Protein AF-A0A7J5D3U4-F1 (afdb_monomer_lite)

pLDDT: mean 74.37, std 19.99, range [34.78, 97.19]

Foldseek 3Di:
DDPPDPPPPCDDDDPPCVVPDDDDDDDDDDDDDDPVRLVVCLVPDDPLVNQLSCCCVVVVDDSVCSVVDDPVPVVVPDPPPDDPPVDPPPDDPPDPDDDDDDD

Organism: NCBI:txid2651189

Sequence (103 aa):
MWQEVPPLLFGDADDSFQGVIPPEYIPNRIVIPTLEEIRALKEVGSKALVVIIDLMSGCGHRNGEAFAANLEGMDGRGRRVPHHRADRAEDPPAFPAQAPQGR

Secondary structure (DSSP, 8-state):
------S----S---TTTTPPPPP---PPPPPPPHHHHHHHHHHS-HHHHHHHHHHHHH---HHHHHH--GGGTTS-------------PPPPPPPPPPP---

Structure (mmCIF, N/CA/C/O backbone):
data_AF-A0A7J5D3U4-F1
#
_entry.id   AF-A0A7J5D3U4-F1
#
loop_
_atom_site.group_PDB
_atom_site.id
_atom_site.type_symbol
_atom_site.label_atom_id
_atom_site.label_alt_id
_atom_site.label_comp_id
_atom_site.label_asym_id
_atom_site.label_entity_id
_atom_site.label_seq_id
_atom_site.pdbx_PDB_ins_code
_atom_site.Cartn_x
_atom_site.Cartn_y
_atom_site.Cartn_z
_atom_site.occupancy
_atom_site.B_iso_or_equiv
_atom_site.auth_seq_id
_atom_site.auth_comp_id
_atom_site.auth_asym_id
_atom_site.auth_atom_id
_atom_site.pdbx_PDB_model_num
ATOM 1 N N . MET A 1 1 ? 55.201 -13.294 -37.112 1.00 37.88 1 MET A N 1
ATOM 2 C CA . MET A 1 1 ? 54.006 -13.330 -37.975 1.00 37.88 1 MET A CA 1
ATOM 3 C C . MET A 1 1 ? 52.854 -13.749 -37.086 1.00 37.88 1 MET A C 1
ATOM 5 O O . MET A 1 1 ? 52.707 -14.930 -36.809 1.00 37.88 1 MET A O 1
ATOM 9 N N . TRP A 1 2 ? 52.163 -12.773 -36.501 1.00 34.78 2 TRP A N 1
ATOM 10 C CA . TRP A 1 2 ? 50.990 -13.033 -35.672 1.00 34.78 2 TRP A CA 1
ATOM 11 C C . TRP A 1 2 ? 49.825 -13.296 -36.621 1.00 34.78 2 TRP A C 1
ATOM 13 O O . TRP A 1 2 ? 49.574 -12.481 -37.505 1.00 34.78 2 TRP A O 1
ATOM 23 N N . GLN A 1 3 ? 49.195 -14.464 -36.510 1.00 46.19 3 GLN A N 1
ATOM 24 C CA . GLN A 1 3 ? 47.954 -14.734 -37.226 1.00 46.19 3 GLN A CA 1
ATOM 25 C C . GLN A 1 3 ? 46.875 -13.831 -36.633 1.00 46.19 3 GLN A C 1
ATOM 27 O O . GLN A 1 3 ? 46.645 -13.859 -35.424 1.00 46.19 3 GLN A O 1
ATOM 32 N N . GLU A 1 4 ? 46.253 -13.015 -37.481 1.00 49.75 4 GLU A N 1
ATOM 33 C CA . GLU A 1 4 ? 45.027 -12.310 -37.135 1.00 49.75 4 GLU A CA 1
ATOM 34 C C . GLU A 1 4 ? 43.980 -13.355 -36.757 1.00 49.75 4 GLU A C 1
ATOM 36 O O . GLU A 1 4 ? 43.546 -14.168 -37.575 1.00 49.75 4 GLU A O 1
ATOM 41 N N . VAL A 1 5 ? 43.631 -13.376 -35.476 1.00 56.84 5 VAL A N 1
ATOM 42 C CA . VAL A 1 5 ? 42.492 -14.137 -34.979 1.00 56.84 5 VAL A CA 1
ATOM 43 C C . VAL A 1 5 ? 41.246 -13.488 -35.594 1.00 56.84 5 VAL A C 1
ATOM 45 O O . VAL A 1 5 ? 41.082 -12.274 -35.438 1.00 56.84 5 VAL A O 1
ATOM 48 N N . PRO A 1 6 ? 40.378 -14.235 -36.302 1.00 53.88 6 PRO A N 1
ATOM 49 C CA . PRO A 1 6 ? 39.098 -13.710 -36.765 1.00 53.88 6 PRO A CA 1
ATOM 50 C C . PRO A 1 6 ? 38.343 -13.108 -35.576 1.00 53.88 6 PRO A C 1
ATOM 52 O O . PRO A 1 6 ? 38.488 -13.634 -34.467 1.00 53.88 6 PRO A O 1
ATOM 55 N N . PRO A 1 7 ? 37.520 -12.062 -35.761 1.00 51.94 7 PRO A N 1
ATOM 56 C CA . PRO A 1 7 ? 36.709 -11.523 -34.683 1.00 51.94 7 PRO A CA 1
ATOM 57 C C . PRO A 1 7 ? 35.582 -12.515 -34.364 1.00 51.94 7 PRO A C 1
ATOM 59 O O . PRO A 1 7 ? 34.431 -12.320 -34.721 1.00 51.94 7 PRO A O 1
ATOM 62 N N . LEU A 1 8 ? 35.924 -13.605 -33.685 1.00 57.03 8 LEU A N 1
ATOM 63 C CA . LEU A 1 8 ? 35.047 -14.296 -32.752 1.00 57.03 8 LEU A CA 1
ATOM 64 C C . LEU A 1 8 ? 35.496 -13.874 -31.353 1.00 57.03 8 LEU A C 1
ATOM 66 O O . LEU A 1 8 ? 35.852 -14.687 -30.502 1.00 57.03 8 LEU A O 1
ATOM 70 N N . LEU A 1 9 ? 35.575 -12.557 -31.162 1.00 47.94 9 LEU A N 1
ATOM 71 C CA . LEU A 1 9 ? 35.738 -11.972 -29.850 1.00 47.94 9 LEU A CA 1
ATOM 72 C C . LEU A 1 9 ? 34.339 -11.963 -29.257 1.00 47.94 9 LEU A C 1
ATOM 74 O O . LEU A 1 9 ? 33.477 -11.213 -29.704 1.00 47.94 9 LEU A O 1
ATOM 78 N N . PHE A 1 10 ? 34.126 -12.862 -28.304 1.00 53.34 10 PHE A N 1
ATOM 79 C CA . PHE A 1 10 ? 33.097 -12.759 -27.285 1.00 53.34 10 PHE A CA 1
ATOM 80 C C . PHE A 1 10 ? 33.158 -11.340 -26.698 1.00 53.34 10 PHE A C 1
ATOM 82 O O . PHE A 1 10 ? 33.935 -11.067 -25.788 1.00 53.34 10 PHE A O 1
ATOM 89 N N . GLY A 1 11 ? 32.433 -10.415 -27.320 1.00 46.81 11 GLY A N 1
ATOM 90 C CA . GLY A 1 11 ? 32.112 -9.108 -26.78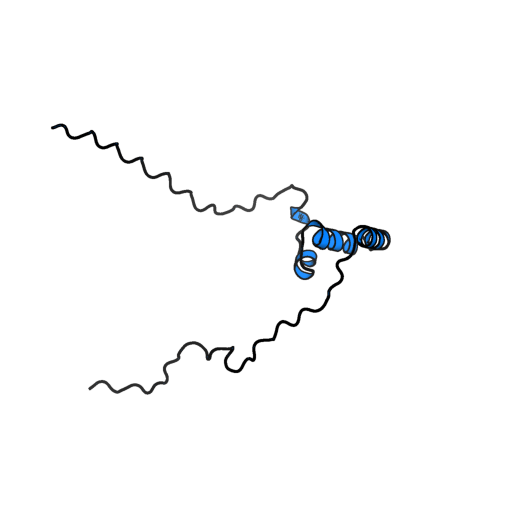5 1.00 46.81 11 GLY A CA 1
ATOM 91 C C . GLY A 1 11 ? 30.829 -9.292 -26.006 1.00 46.81 11 GLY A C 1
ATOM 92 O O . GLY A 1 11 ? 29.849 -9.791 -26.552 1.00 46.81 11 GLY A O 1
ATOM 93 N N . ASP A 1 12 ? 30.898 -8.997 -24.719 1.00 58.12 12 ASP A N 1
ATOM 94 C CA . ASP A 1 12 ? 29.818 -9.120 -23.755 1.00 58.12 12 ASP A CA 1
ATOM 95 C C . ASP A 1 12 ? 28.468 -8.699 -24.342 1.00 58.12 12 ASP A C 1
ATOM 97 O O . ASP A 1 12 ? 28.333 -7.561 -24.777 1.00 58.12 12 ASP A O 1
ATOM 101 N N . ALA A 1 13 ? 27.536 -9.661 -24.352 1.00 60.69 13 ALA A N 1
ATOM 102 C CA . ALA A 1 13 ? 26.102 -9.567 -24.619 1.00 60.69 13 ALA A CA 1
ATOM 103 C C . ALA A 1 13 ? 25.676 -8.469 -25.608 1.00 60.69 13 ALA A C 1
ATOM 105 O O . ALA A 1 13 ? 25.706 -7.286 -25.274 1.00 60.69 13 ALA A O 1
ATOM 106 N N . ASP A 1 14 ? 25.152 -8.882 -26.769 1.00 69.25 14 ASP A N 1
ATOM 107 C CA . ASP A 1 14 ? 24.265 -8.037 -27.575 1.00 69.25 14 ASP A CA 1
ATOM 108 C C . ASP A 1 14 ? 23.409 -7.168 -26.642 1.00 69.25 14 ASP A C 1
ATOM 110 O O . ASP A 1 14 ? 22.812 -7.690 -25.689 1.00 69.25 14 ASP A O 1
ATOM 114 N N . ASP A 1 15 ? 23.415 -5.847 -26.860 1.00 72.88 15 ASP A N 1
ATOM 115 C CA . ASP A 1 15 ? 22.604 -4.928 -26.066 1.00 72.88 15 ASP A CA 1
ATOM 116 C C . ASP A 1 15 ? 21.181 -5.494 -26.024 1.00 72.88 15 ASP A C 1
ATOM 118 O O . ASP A 1 15 ? 20.504 -5.592 -27.046 1.00 72.88 15 ASP A O 1
ATOM 122 N N . SER A 1 16 ? 20.731 -5.922 -24.841 1.00 79.06 16 SER A N 1
ATOM 123 C CA . SER A 1 16 ? 19.423 -6.568 -24.692 1.00 79.06 16 SER A CA 1
ATOM 124 C C . SER A 1 16 ? 18.275 -5.613 -25.026 1.00 79.06 16 SER A C 1
ATOM 126 O O . SER A 1 16 ? 17.131 -6.042 -25.170 1.00 79.06 16 SER A O 1
ATOM 128 N N . PHE A 1 17 ? 18.576 -4.318 -25.152 1.00 80.75 17 PHE A N 1
ATOM 129 C CA . PHE A 1 17 ? 17.661 -3.277 -25.583 1.00 80.75 17 PHE A CA 1
ATOM 130 C C . PHE A 1 17 ? 17.778 -2.947 -27.078 1.00 80.75 17 PHE A C 1
ATOM 132 O O . PHE A 1 17 ? 17.055 -2.076 -27.566 1.00 80.75 17 PHE A O 1
ATOM 139 N N . GLN A 1 18 ? 18.626 -3.643 -27.842 1.00 85.94 18 GLN A N 1
ATOM 140 C CA . GLN A 1 18 ? 18.751 -3.432 -29.280 1.00 85.94 18 GLN A CA 1
ATOM 141 C C . GLN A 1 18 ? 17.418 -3.762 -29.974 1.00 85.94 18 GLN A C 1
ATOM 143 O O . GLN A 1 18 ? 16.912 -4.880 -29.917 1.00 85.94 18 GLN A O 1
ATOM 148 N N . GLY A 1 19 ? 16.812 -2.756 -30.611 1.00 81.88 19 GLY A N 1
ATOM 149 C CA . GLY A 1 19 ? 15.488 -2.872 -31.237 1.00 81.88 19 GLY A CA 1
ATOM 150 C C . GLY A 1 19 ? 14.300 -2.708 -30.280 1.00 81.88 19 GLY A C 1
ATOM 151 O O . GLY A 1 19 ? 13.153 -2.765 -30.727 1.00 81.88 19 GLY A O 1
ATOM 152 N N . VAL A 1 20 ? 14.537 -2.457 -28.988 1.00 87.81 20 VAL A N 1
ATOM 153 C CA . VAL A 1 20 ? 13.472 -2.118 -28.040 1.00 87.81 20 VAL A CA 1
ATOM 154 C C . VAL A 1 20 ? 13.035 -0.677 -28.276 1.00 87.81 20 VAL A C 1
ATOM 156 O O . VAL A 1 20 ? 13.811 0.268 -28.150 1.00 87.81 20 VAL A O 1
ATOM 159 N N . ILE A 1 21 ? 11.757 -0.503 -28.604 1.00 86.38 21 ILE A N 1
ATOM 160 C CA . ILE A 1 21 ? 11.128 0.814 -28.672 1.00 86.38 21 ILE A CA 1
ATOM 161 C C . ILE A 1 21 ? 10.857 1.262 -27.230 1.00 86.38 21 ILE A C 1
ATOM 163 O O . ILE A 1 21 ? 10.142 0.554 -26.512 1.00 86.38 21 ILE A O 1
ATOM 167 N N . PRO A 1 22 ? 11.404 2.404 -26.776 1.00 84.56 22 PRO A N 1
ATOM 168 C CA . PRO A 1 22 ? 11.128 2.888 -25.435 1.00 84.56 22 PRO A CA 1
ATOM 169 C C . PRO A 1 22 ? 9.637 3.230 -25.317 1.00 84.56 22 PRO A C 1
ATOM 171 O O . PRO A 1 22 ? 9.082 3.861 -26.222 1.00 84.56 22 PRO A O 1
ATOM 174 N N . PRO A 1 23 ? 8.964 2.829 -24.226 1.00 87.50 23 PRO A N 1
ATOM 175 C CA . PRO A 1 23 ? 7.572 3.192 -24.029 1.00 87.50 23 PRO A CA 1
ATOM 176 C C . PRO A 1 23 ? 7.455 4.711 -23.884 1.00 87.50 23 PRO A C 1
ATOM 178 O O . PRO A 1 23 ? 8.195 5.337 -23.123 1.00 87.50 23 PRO A O 1
ATOM 181 N N . GLU A 1 24 ? 6.495 5.303 -24.588 1.00 90.19 24 GLU A N 1
ATOM 182 C CA . GLU A 1 24 ? 6.117 6.689 -24.349 1.00 90.19 24 GLU A CA 1
ATOM 183 C C . GLU A 1 24 ? 5.339 6.768 -23.032 1.00 90.19 24 GLU A C 1
ATOM 185 O O . GLU A 1 24 ? 4.359 6.046 -22.819 1.00 90.19 24 GLU A O 1
ATOM 190 N N . TYR A 1 25 ? 5.779 7.638 -22.122 1.00 85.12 25 TYR A N 1
ATOM 191 C CA . TYR A 1 25 ? 5.039 7.877 -20.891 1.00 85.12 25 TYR A CA 1
ATOM 192 C C . TYR A 1 25 ? 3.800 8.719 -21.193 1.00 85.12 25 TYR A C 1
ATOM 194 O O . TYR A 1 25 ? 3.877 9.937 -21.338 1.00 85.12 25 TYR A O 1
ATOM 202 N N . ILE A 1 26 ? 2.650 8.052 -21.251 1.00 86.44 26 ILE A N 1
ATOM 203 C CA . ILE A 1 26 ? 1.346 8.695 -21.385 1.00 86.44 26 ILE A CA 1
ATOM 204 C C . ILE A 1 26 ? 0.715 8.760 -19.985 1.00 86.44 26 ILE A C 1
ATOM 206 O O . ILE A 1 26 ? 0.254 7.733 -19.474 1.00 86.44 26 ILE A O 1
ATOM 210 N N . PRO A 1 27 ? 0.717 9.930 -19.315 1.00 84.94 27 PRO A N 1
ATOM 211 C CA . PRO A 1 27 ? 0.169 10.053 -17.973 1.00 84.94 27 PRO A CA 1
ATOM 212 C C . PRO A 1 27 ? -1.347 9.852 -17.997 1.00 84.94 27 PRO A C 1
ATOM 214 O O . PRO A 1 27 ? -2.101 10.687 -18.495 1.00 84.94 27 PRO A O 1
ATOM 217 N N . ASN A 1 28 ? -1.801 8.758 -17.394 1.00 87.12 28 ASN A N 1
ATOM 218 C CA . ASN A 1 28 ? -3.214 8.562 -17.106 1.00 87.12 28 ASN A CA 1
ATOM 219 C C . ASN A 1 28 ? -3.584 9.265 -15.802 1.00 87.12 28 ASN A C 1
ATOM 221 O O . ASN A 1 28 ? -2.843 9.225 -14.816 1.00 87.12 28 ASN A O 1
ATOM 225 N N . ARG A 1 29 ? -4.764 9.888 -15.780 1.00 88.38 29 ARG A N 1
ATOM 226 C CA . ARG A 1 29 ? -5.301 10.486 -14.559 1.00 88.38 29 ARG A CA 1
ATOM 227 C C . ARG A 1 29 ? -5.604 9.372 -13.560 1.00 88.38 29 ARG A C 1
ATOM 229 O O . ARG A 1 29 ? -6.479 8.545 -13.801 1.00 88.38 29 ARG A O 1
ATOM 236 N N . ILE A 1 30 ? -4.901 9.378 -12.436 1.00 86.81 30 ILE A N 1
ATOM 237 C CA . ILE A 1 30 ? -5.158 8.477 -11.313 1.00 86.81 30 ILE A CA 1
ATOM 238 C C . ILE A 1 30 ? -5.946 9.208 -10.228 1.00 86.81 30 ILE A C 1
ATOM 240 O O . ILE A 1 30 ? -5.743 10.400 -9.990 1.00 86.81 30 ILE A O 1
ATOM 244 N N . VAL A 1 31 ? -6.865 8.491 -9.586 1.00 89.81 31 VAL A N 1
ATOM 245 C CA . VAL A 1 31 ? -7.596 8.984 -8.415 1.00 89.81 31 VAL A CA 1
ATOM 246 C C . VAL A 1 31 ? -6.853 8.506 -7.176 1.00 89.81 31 VAL A C 1
ATOM 248 O O . VAL A 1 31 ? -6.657 7.306 -6.997 1.00 89.81 31 VAL A O 1
ATOM 251 N N . ILE A 1 32 ? -6.421 9.451 -6.344 1.00 90.00 32 ILE A N 1
ATOM 252 C CA . ILE A 1 32 ? -5.873 9.154 -5.021 1.00 90.00 32 ILE A CA 1
ATOM 253 C C . ILE A 1 32 ? -7.059 9.090 -4.048 1.00 90.00 32 ILE A C 1
ATOM 255 O O . ILE A 1 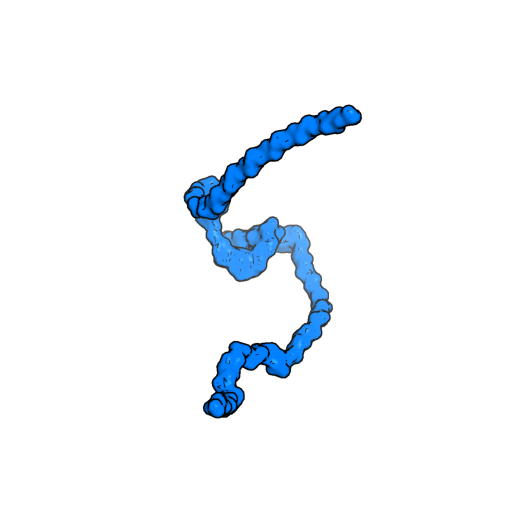32 ? -7.805 10.070 -3.984 1.00 90.00 32 ILE A O 1
ATOM 259 N N . PRO A 1 33 ? -7.248 7.983 -3.310 1.00 91.75 33 PRO A N 1
ATOM 260 C CA . PRO A 1 33 ? -8.300 7.889 -2.306 1.00 91.75 33 PRO A CA 1
ATOM 261 C C . PRO A 1 33 ? -8.153 8.969 -1.231 1.00 91.75 33 PRO A C 1
ATOM 263 O O . PRO A 1 33 ? -7.048 9.272 -0.776 1.00 91.75 33 PRO A O 1
ATOM 266 N N . THR A 1 34 ? -9.278 9.524 -0.805 1.00 94.94 34 THR A N 1
ATOM 267 C CA . THR A 1 34 ? -9.370 10.434 0.340 1.00 94.94 34 THR A CA 1
ATOM 268 C C . THR A 1 34 ? -9.200 9.683 1.661 1.00 94.94 34 THR A C 1
ATOM 270 O O . THR A 1 34 ? -9.301 8.455 1.734 1.00 94.94 34 THR A O 1
ATOM 273 N N . LEU A 1 35 ? -8.957 10.423 2.746 1.00 94.00 35 LEU A N 1
ATOM 274 C CA . LEU A 1 35 ? -8.818 9.827 4.074 1.00 94.00 35 LEU A CA 1
ATOM 275 C C . LEU A 1 35 ? -10.126 9.170 4.541 1.00 94.00 35 LEU A C 1
ATOM 277 O O . LEU A 1 35 ? -10.092 8.120 5.182 1.00 94.00 35 LEU A O 1
ATOM 281 N N . GLU A 1 36 ? -11.269 9.771 4.220 1.00 96.75 36 GLU A N 1
ATOM 282 C CA . GLU A 1 36 ? -12.597 9.233 4.509 1.00 96.75 36 GLU A CA 1
ATOM 283 C C . GLU A 1 36 ? -12.835 7.906 3.780 1.00 96.75 36 GLU A C 1
ATOM 285 O O . GLU A 1 36 ? -13.281 6.942 4.399 1.00 96.75 36 GLU A O 1
ATOM 290 N N . GLU A 1 37 ? -12.473 7.819 2.498 1.00 95.81 37 GLU A N 1
ATOM 291 C CA . GLU A 1 37 ? -12.581 6.578 1.721 1.00 95.81 37 GLU A CA 1
ATOM 292 C C . GLU A 1 37 ? -11.671 5.480 2.281 1.00 95.81 37 GLU A C 1
ATOM 294 O O . GLU A 1 37 ? -12.099 4.335 2.424 1.00 95.81 37 GLU A O 1
ATOM 299 N N . ILE A 1 38 ? -10.441 5.823 2.677 1.00 96.06 38 ILE A N 1
ATOM 300 C CA . ILE A 1 38 ? -9.527 4.876 3.330 1.00 96.06 38 ILE A CA 1
ATOM 301 C C . ILE A 1 38 ? -10.130 4.365 4.646 1.00 96.06 38 ILE A C 1
ATOM 303 O O . ILE A 1 38 ? -10.079 3.167 4.920 1.00 96.06 38 ILE A O 1
ATOM 307 N N . ARG A 1 39 ? -10.735 5.240 5.459 1.00 96.25 39 ARG A N 1
ATOM 308 C CA . ARG A 1 39 ? -11.404 4.836 6.709 1.00 96.25 39 ARG A CA 1
ATOM 309 C C . ARG A 1 39 ? -12.573 3.892 6.446 1.00 96.25 39 ARG A C 1
ATOM 311 O O . ARG A 1 39 ? -12.627 2.837 7.070 1.00 96.25 39 ARG A O 1
ATOM 318 N N . ALA A 1 40 ? -13.431 4.218 5.482 1.00 96.69 40 ALA A N 1
ATOM 319 C CA . ALA A 1 40 ? -14.553 3.366 5.100 1.00 96.69 40 ALA A CA 1
ATOM 320 C C . ALA A 1 40 ? -14.083 1.974 4.635 1.00 96.69 40 ALA A C 1
ATOM 322 O O . ALA A 1 40 ? -14.652 0.957 5.031 1.00 96.69 40 ALA A O 1
ATOM 323 N N . LEU A 1 41 ? -12.993 1.903 3.861 1.00 94.44 41 LEU A N 1
ATOM 324 C CA . LEU A 1 41 ? -12.385 0.633 3.448 1.00 94.44 41 LEU A CA 1
ATOM 325 C C . LEU A 1 41 ? -11.854 -0.176 4.639 1.00 94.44 41 LEU A C 1
ATOM 327 O O . LEU A 1 41 ? -11.981 -1.401 4.658 1.00 94.44 41 LEU A O 1
ATOM 331 N N . LYS A 1 42 ? -11.281 0.491 5.647 1.00 95.62 42 LYS A N 1
ATOM 332 C CA . LYS A 1 42 ? -10.779 -0.169 6.861 1.00 95.62 42 LYS A CA 1
ATOM 333 C C . LYS A 1 42 ? -11.897 -0.710 7.755 1.00 95.62 42 LYS A C 1
ATOM 335 O O . LYS A 1 42 ? -11.676 -1.708 8.431 1.00 95.62 42 LYS A O 1
ATOM 340 N N . GLU A 1 43 ? -13.074 -0.087 7.758 1.00 97.19 43 GLU A N 1
ATOM 341 C CA . GLU A 1 43 ? -14.224 -0.528 8.563 1.00 97.19 43 GLU A CA 1
ATOM 342 C C . GLU A 1 43 ? -14.818 -1.854 8.072 1.00 97.19 43 GLU A C 1
ATOM 344 O O . GLU A 1 43 ? -15.218 -2.690 8.881 1.00 97.19 43 GLU A O 1
ATOM 349 N N . VAL A 1 44 ? -14.846 -2.068 6.754 1.00 97.00 44 VAL A N 1
ATOM 350 C CA . VAL A 1 44 ? -15.384 -3.296 6.137 1.00 97.00 44 VAL A CA 1
ATOM 351 C C . VAL A 1 44 ? -14.307 -4.343 5.827 1.00 97.00 44 VAL A C 1
ATOM 353 O O . VAL A 1 44 ? -14.620 -5.496 5.527 1.00 97.00 44 VAL A O 1
ATOM 356 N N . GLY A 1 45 ? -13.033 -3.948 5.865 1.00 93.31 45 GLY A N 1
ATOM 357 C CA . GLY A 1 45 ? -11.893 -4.779 5.498 1.00 93.31 45 GLY A CA 1
ATOM 358 C C . GLY A 1 45 ? -11.565 -5.878 6.511 1.00 93.31 45 GLY A C 1
ATOM 359 O O . GLY A 1 45 ? -11.758 -5.744 7.719 1.00 93.31 45 GLY A O 1
ATOM 360 N N . SER A 1 46 ? -10.988 -6.983 6.028 1.00 96.44 46 SER A N 1
ATOM 361 C CA . SER A 1 46 ? -10.394 -7.984 6.921 1.00 96.44 46 SER A CA 1
ATOM 362 C C . SER A 1 46 ? -9.187 -7.403 7.664 1.00 96.44 46 SER A C 1
ATOM 364 O O . SER A 1 46 ? -8.506 -6.509 7.164 1.00 96.44 46 SER A O 1
ATOM 366 N N . LYS A 1 47 ? -8.848 -7.961 8.833 1.00 93.94 47 LYS A N 1
ATOM 367 C CA . LYS A 1 47 ? -7.675 -7.519 9.614 1.00 93.94 47 LYS A CA 1
ATOM 368 C C . LYS A 1 47 ? -6.378 -7.514 8.794 1.00 93.94 47 LYS A C 1
ATOM 370 O O . LYS A 1 47 ? -5.585 -6.592 8.926 1.00 93.94 47 LYS A O 1
ATOM 375 N N . ALA A 1 48 ? -6.182 -8.515 7.933 1.00 92.44 48 ALA A N 1
ATOM 376 C CA . ALA A 1 48 ? -5.022 -8.578 7.047 1.00 92.44 48 ALA A CA 1
ATOM 377 C C . ALA A 1 48 ? -5.023 -7.430 6.025 1.00 92.44 48 ALA A C 1
ATOM 379 O O . ALA A 1 48 ? -4.007 -6.766 5.849 1.00 92.44 48 ALA A O 1
ATOM 380 N N . LEU A 1 49 ? -6.171 -7.151 5.398 1.00 93.94 49 LEU A N 1
ATOM 381 C CA . LEU A 1 49 ? -6.300 -6.056 4.436 1.00 93.94 49 LEU A CA 1
ATOM 382 C C . LEU A 1 49 ? -6.067 -4.690 5.094 1.00 93.94 49 LEU A C 1
ATOM 384 O O . LEU A 1 49 ? -5.398 -3.844 4.515 1.00 93.94 49 LEU A O 1
ATOM 388 N N . VAL A 1 50 ? -6.568 -4.493 6.314 1.00 95.56 50 VAL A N 1
ATOM 389 C CA . VAL A 1 50 ? -6.367 -3.259 7.087 1.00 95.56 50 VAL A CA 1
ATOM 390 C C . VAL A 1 50 ? -4.880 -2.972 7.309 1.00 95.56 50 VAL A C 1
ATOM 392 O O . VAL A 1 50 ? -4.446 -1.842 7.102 1.00 95.56 50 VAL A O 1
ATOM 395 N N . VAL A 1 51 ? -4.087 -3.990 7.658 1.00 94.25 51 VAL A N 1
ATOM 396 C CA . VAL A 1 51 ? -2.629 -3.847 7.825 1.00 94.25 51 VAL A CA 1
ATOM 397 C C . VAL A 1 51 ? -1.955 -3.457 6.507 1.00 94.25 51 VAL A C 1
ATOM 399 O O . VAL A 1 51 ? -1.110 -2.566 6.497 1.00 94.25 51 VAL A O 1
ATOM 402 N N . ILE A 1 52 ? -2.352 -4.072 5.389 1.00 95.25 52 ILE A N 1
ATOM 403 C CA . ILE A 1 52 ? -1.821 -3.720 4.063 1.00 95.25 52 ILE A CA 1
ATOM 404 C C . ILE A 1 52 ? -2.167 -2.273 3.699 1.00 95.25 52 ILE A C 1
ATOM 406 O O . ILE A 1 52 ? -1.290 -1.532 3.262 1.00 95.25 52 ILE A O 1
ATOM 410 N N . ILE A 1 53 ? -3.413 -1.847 3.927 1.00 95.31 53 ILE A N 1
ATOM 411 C CA . ILE A 1 53 ? -3.840 -0.460 3.702 1.00 95.31 53 ILE A CA 1
ATOM 412 C C . ILE A 1 53 ? -2.971 0.499 4.524 1.00 95.31 53 ILE A C 1
ATOM 414 O O . ILE A 1 53 ? -2.456 1.464 3.967 1.00 95.31 53 ILE A O 1
ATOM 418 N N . ASP A 1 54 ? -2.736 0.210 5.805 1.00 94.44 54 ASP A N 1
ATOM 419 C CA . ASP A 1 54 ? -1.923 1.067 6.673 1.00 94.44 54 ASP A CA 1
ATOM 420 C C . ASP A 1 54 ? -0.452 1.141 6.237 1.00 94.44 54 ASP A C 1
ATOM 422 O O . ASP A 1 54 ? 0.133 2.226 6.236 1.00 94.44 54 ASP A O 1
ATOM 426 N N . LEU A 1 55 ? 0.131 0.032 5.779 1.00 94.69 55 LEU A N 1
ATOM 427 C CA . LEU A 1 55 ? 1.481 0.016 5.207 1.00 94.69 55 LEU A CA 1
ATOM 428 C C . LEU A 1 55 ? 1.568 0.853 3.922 1.00 94.69 55 LEU A C 1
ATOM 430 O O . LEU A 1 55 ? 2.536 1.588 3.720 1.00 94.69 55 LEU A O 1
ATOM 434 N N . MET A 1 56 ? 0.553 0.781 3.060 1.00 95.25 56 MET A N 1
ATOM 435 C CA . MET A 1 56 ? 0.540 1.506 1.790 1.00 95.25 56 MET A CA 1
ATOM 436 C C . MET A 1 56 ? 0.264 3.002 1.975 1.00 95.25 56 MET A C 1
ATOM 438 O O . MET A 1 56 ? 1.031 3.827 1.486 1.00 95.25 56 MET A O 1
ATOM 442 N N . SER A 1 57 ? -0.799 3.380 2.692 1.00 93.00 57 SER A N 1
ATOM 443 C CA . SER A 1 57 ? -1.177 4.791 2.853 1.00 93.00 57 SER A CA 1
ATOM 444 C C . SER A 1 57 ? -0.392 5.515 3.946 1.00 93.00 57 SER A C 1
ATOM 446 O O . SER A 1 57 ? -0.245 6.731 3.879 1.00 93.00 57 SER A O 1
ATOM 448 N N . GLY A 1 58 ? 0.085 4.791 4.963 1.00 90.69 58 GLY A N 1
ATOM 449 C CA . GLY A 1 58 ? 0.819 5.363 6.094 1.00 90.69 58 GLY A CA 1
ATOM 450 C C . GLY A 1 58 ? 2.333 5.384 5.895 1.00 90.69 58 GLY A C 1
ATOM 451 O O . GLY A 1 58 ? 2.979 6.368 6.248 1.00 90.69 58 GLY A O 1
ATOM 452 N N . CYS A 1 59 ? 2.902 4.322 5.315 1.00 91.31 59 CYS A N 1
ATOM 453 C CA . CYS A 1 59 ? 4.351 4.191 5.109 1.00 91.31 59 CYS A CA 1
ATOM 454 C C . CYS A 1 59 ? 4.780 4.349 3.641 1.00 91.31 59 CYS A C 1
ATOM 456 O O . CYS A 1 59 ? 5.976 4.402 3.365 1.00 91.31 59 CYS A O 1
ATOM 458 N N . GLY A 1 60 ? 3.832 4.440 2.700 1.00 92.94 60 GLY A N 1
ATOM 459 C CA . GLY A 1 60 ? 4.124 4.600 1.274 1.00 92.94 60 GLY A CA 1
ATOM 460 C C . GLY A 1 60 ? 4.560 3.313 0.576 1.00 92.94 60 GLY A C 1
ATOM 461 O O . GLY A 1 60 ? 5.122 3.381 -0.517 1.00 92.94 60 GLY A O 1
ATOM 462 N N . HIS A 1 61 ? 4.321 2.147 1.184 1.00 95.50 61 HIS A N 1
ATOM 463 C CA . HIS A 1 61 ? 4.690 0.881 0.568 1.00 95.50 61 HIS A CA 1
ATOM 464 C C . HIS A 1 61 ? 3.948 0.652 -0.745 1.00 95.50 61 HIS A C 1
ATOM 466 O O . HIS A 1 61 ? 2.737 0.860 -0.857 1.00 95.50 61 HIS A O 1
ATOM 472 N N . ARG A 1 62 ? 4.671 0.140 -1.742 1.00 94.69 62 ARG A N 1
ATOM 473 C CA . ARG A 1 62 ? 4.030 -0.439 -2.928 1.00 94.69 62 ARG A CA 1
ATOM 474 C C . ARG A 1 62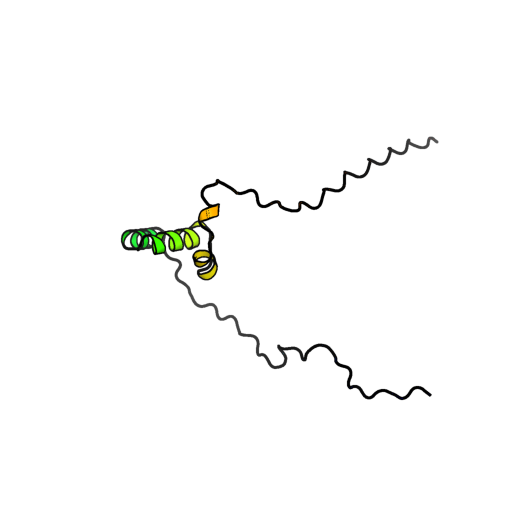 ? 3.400 -1.774 -2.556 1.00 94.69 62 ARG A C 1
ATOM 476 O O . ARG A 1 62 ? 3.828 -2.429 -1.613 1.00 94.69 62 ARG A O 1
ATOM 483 N N . ASN A 1 63 ? 2.422 -2.220 -3.339 1.00 92.19 63 ASN A N 1
ATOM 484 C CA . ASN A 1 63 ? 1.635 -3.417 -3.023 1.00 92.19 63 ASN A CA 1
ATOM 485 C C . ASN A 1 63 ? 2.514 -4.656 -2.726 1.00 92.19 63 ASN A C 1
ATOM 487 O O . ASN A 1 63 ? 2.279 -5.379 -1.763 1.00 92.19 63 ASN A O 1
ATOM 491 N N . GLY A 1 64 ? 3.589 -4.848 -3.504 1.00 93.31 64 GLY A N 1
ATOM 492 C CA . GLY A 1 64 ? 4.549 -5.936 -3.279 1.00 93.31 64 GLY A CA 1
ATOM 493 C C . GLY A 1 64 ? 5.365 -5.797 -1.988 1.00 93.31 64 GLY A C 1
ATOM 494 O O . GLY A 1 64 ? 5.623 -6.793 -1.321 1.00 93.31 64 GLY A O 1
ATOM 495 N N . GLU A 1 65 ? 5.730 -4.575 -1.599 1.00 95.44 65 GLU A N 1
ATOM 496 C CA . GLU A 1 65 ? 6.479 -4.309 -0.364 1.00 95.44 65 GLU A CA 1
ATOM 497 C C . GLU A 1 65 ? 5.590 -4.479 0.868 1.00 95.44 65 GLU A C 1
ATOM 499 O O . GLU A 1 65 ? 6.012 -5.083 1.848 1.00 95.44 65 GLU A O 1
ATOM 504 N N . ALA A 1 66 ? 4.342 -4.004 0.799 1.00 95.12 66 ALA A N 1
ATOM 505 C CA . ALA A 1 66 ? 3.370 -4.159 1.875 1.00 95.12 66 ALA A CA 1
ATOM 506 C C . ALA A 1 66 ? 3.093 -5.642 2.165 1.00 95.12 66 ALA A C 1
ATOM 508 O O . ALA A 1 66 ? 2.993 -6.038 3.323 1.00 95.12 66 ALA A O 1
ATOM 509 N N . PHE A 1 67 ? 3.023 -6.476 1.122 1.00 92.81 67 PHE A N 1
ATOM 510 C CA . PHE A 1 67 ? 2.803 -7.914 1.273 1.00 92.81 67 PHE A CA 1
ATOM 511 C C . PHE A 1 67 ? 4.036 -8.669 1.792 1.00 92.81 67 PHE A C 1
ATOM 513 O O . PHE A 1 67 ? 3.898 -9.674 2.485 1.00 92.81 67 PHE A O 1
ATOM 520 N N . ALA A 1 68 ? 5.242 -8.191 1.475 1.00 93.50 68 ALA A N 1
ATOM 521 C CA . ALA A 1 68 ? 6.500 -8.783 1.930 1.00 93.50 68 ALA A CA 1
ATOM 522 C C . ALA A 1 68 ? 6.983 -8.241 3.291 1.00 93.50 68 ALA A C 1
ATOM 524 O O . ALA A 1 68 ? 8.049 -8.638 3.766 1.00 93.50 68 ALA A O 1
ATOM 525 N N . ALA A 1 69 ? 6.241 -7.318 3.911 1.00 90.06 69 ALA A N 1
ATOM 526 C CA . ALA A 1 69 ? 6.657 -6.649 5.134 1.00 90.06 69 ALA A CA 1
ATOM 527 C C . ALA A 1 69 ? 6.843 -7.640 6.295 1.00 90.06 69 ALA A C 1
ATOM 529 O O . ALA A 1 69 ? 5.944 -8.406 6.646 1.00 90.06 69 ALA A O 1
ATOM 530 N N . ASN A 1 70 ? 8.013 -7.587 6.936 1.00 86.94 70 ASN A N 1
ATOM 531 C CA . ASN A 1 70 ? 8.276 -8.371 8.135 1.00 86.94 70 ASN A CA 1
ATOM 532 C C . ASN A 1 70 ? 7.663 -7.691 9.369 1.00 86.94 70 ASN A C 1
ATOM 534 O O . ASN A 1 70 ? 8.261 -6.787 9.956 1.00 86.94 70 ASN A O 1
ATOM 538 N N . LEU A 1 71 ? 6.488 -8.164 9.783 1.00 83.00 71 LEU A N 1
ATOM 539 C CA . LEU A 1 71 ? 5.768 -7.622 10.937 1.00 83.00 71 LEU A CA 1
ATOM 540 C C . LEU A 1 71 ? 6.451 -7.939 12.279 1.00 83.00 71 LEU A C 1
ATOM 542 O O . LEU A 1 71 ? 6.258 -7.205 13.246 1.00 83.00 71 LEU A O 1
ATOM 546 N N . GLU A 1 72 ? 7.283 -8.984 12.351 1.00 82.69 72 GLU A N 1
ATOM 547 C CA . GLU A 1 72 ? 7.973 -9.372 13.592 1.00 82.69 72 GLU A CA 1
ATOM 548 C C . GLU A 1 72 ? 8.980 -8.313 14.057 1.00 82.69 72 GLU A C 1
ATOM 550 O O . GLU A 1 72 ? 9.242 -8.189 15.248 1.00 82.69 72 GLU A O 1
ATOM 555 N N . GLY A 1 73 ? 9.535 -7.525 13.130 1.00 70.75 73 GLY A N 1
ATOM 556 C CA . GLY A 1 73 ? 10.465 -6.442 13.452 1.00 70.75 73 GLY A CA 1
ATOM 557 C C . GLY A 1 73 ? 9.793 -5.138 13.896 1.00 70.75 73 GLY A C 1
ATOM 558 O O . GLY A 1 73 ? 10.487 -4.223 14.337 1.00 70.75 73 GLY A O 1
ATOM 559 N N . MET A 1 74 ? 8.465 -5.023 13.768 1.00 73.25 74 MET A N 1
ATOM 560 C CA . MET A 1 74 ? 7.740 -3.764 13.989 1.00 73.25 74 MET A CA 1
ATOM 561 C C . MET A 1 74 ? 7.416 -3.495 15.464 1.00 73.25 74 MET A C 1
ATOM 563 O O . MET A 1 74 ? 7.143 -2.354 15.828 1.00 73.25 74 MET A O 1
ATOM 567 N N . ASP A 1 75 ? 7.472 -4.509 16.330 1.00 67.00 75 ASP A N 1
ATOM 568 C CA . ASP A 1 75 ? 7.142 -4.386 17.758 1.00 67.00 75 ASP A CA 1
ATOM 569 C C . ASP A 1 75 ? 8.242 -3.708 18.604 1.00 67.00 75 ASP A C 1
ATOM 571 O O . ASP A 1 75 ? 8.137 -3.631 19.830 1.00 67.00 75 ASP A O 1
ATOM 575 N N . GLY A 1 76 ? 9.314 -3.231 17.964 1.00 59.31 76 GLY A N 1
ATOM 576 C CA . GLY A 1 76 ? 10.437 -2.577 18.631 1.00 59.31 76 GLY A CA 1
ATOM 577 C C . GLY A 1 76 ? 11.317 -3.523 19.455 1.00 59.31 76 GLY A C 1
ATOM 578 O O . GLY A 1 76 ? 12.323 -3.077 20.010 1.00 59.31 76 GLY A O 1
ATOM 579 N N . ARG A 1 77 ? 11.032 -4.833 19.505 1.00 57.47 77 ARG A N 1
ATOM 580 C CA . ARG A 1 77 ? 11.918 -5.852 20.090 1.00 57.47 77 ARG A CA 1
ATOM 581 C C . ARG A 1 77 ? 12.933 -6.288 19.050 1.00 57.47 77 ARG A C 1
ATOM 583 O O . ARG A 1 77 ? 13.036 -7.453 18.674 1.00 57.47 77 ARG A O 1
ATOM 590 N N . GLY A 1 78 ? 13.711 -5.318 18.581 1.00 55.50 78 GLY A N 1
ATOM 591 C CA . GLY A 1 78 ? 14.769 -5.556 17.619 1.00 55.50 78 GLY A CA 1
ATOM 592 C C . GLY A 1 78 ? 15.733 -6.617 18.143 1.00 55.50 78 GLY A C 1
ATOM 593 O O . GLY A 1 78 ? 16.540 -6.356 19.040 1.00 55.50 78 GLY A O 1
ATOM 594 N N . ARG A 1 79 ? 15.731 -7.802 17.523 1.00 60.00 79 ARG A N 1
ATOM 595 C CA . ARG A 1 79 ? 16.977 -8.553 17.382 1.00 60.00 79 ARG A CA 1
ATOM 596 C C . ARG A 1 79 ? 17.907 -7.610 16.632 1.00 60.00 79 ARG A C 1
ATOM 598 O O . ARG A 1 79 ? 17.697 -7.355 15.450 1.00 60.00 79 ARG A O 1
ATOM 605 N N . ARG A 1 80 ? 18.879 -7.028 17.341 1.00 57.81 80 ARG A N 1
ATOM 606 C CA . ARG A 1 80 ? 19.954 -6.253 16.719 1.00 57.81 80 ARG A CA 1
ATOM 607 C C . ARG A 1 80 ? 20.609 -7.154 15.685 1.00 57.81 80 ARG A C 1
ATOM 609 O O . ARG A 1 80 ? 21.375 -8.043 16.044 1.00 57.81 80 ARG A O 1
ATOM 616 N N . VAL A 1 81 ? 20.273 -6.948 14.419 1.00 58.41 81 VAL A N 1
ATOM 617 C CA . VAL A 1 81 ? 21.048 -7.490 13.313 1.00 58.41 81 VAL A CA 1
AT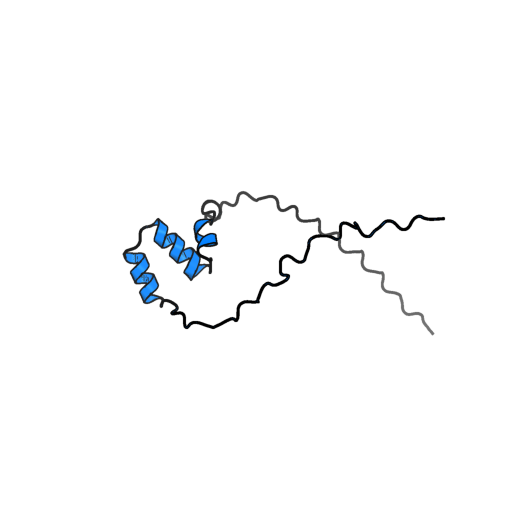OM 618 C C . VAL A 1 81 ? 22.405 -6.798 13.425 1.00 58.41 81 VAL A C 1
ATOM 620 O O . VAL A 1 81 ? 22.432 -5.563 13.459 1.00 58.41 81 VAL A O 1
ATOM 623 N N . PRO A 1 82 ? 23.519 -7.530 13.590 1.00 50.75 82 PRO A N 1
ATOM 624 C CA . PRO A 1 82 ? 24.828 -6.909 13.602 1.00 50.75 82 PRO A CA 1
ATOM 625 C C . PRO A 1 82 ? 25.030 -6.266 12.233 1.00 50.75 82 PRO A C 1
ATOM 627 O O . PRO A 1 82 ? 25.294 -6.943 11.243 1.00 50.75 82 PRO A O 1
ATOM 630 N N . HIS A 1 83 ? 24.866 -4.950 12.152 1.00 51.56 83 HIS A N 1
ATOM 631 C CA . HIS A 1 83 ? 25.453 -4.216 11.052 1.00 51.56 83 HIS A CA 1
ATOM 632 C C . HIS A 1 83 ? 26.960 -4.387 11.217 1.00 51.56 83 HIS A C 1
ATOM 634 O O . HIS A 1 83 ? 27.516 -3.950 12.227 1.00 51.56 83 HIS A O 1
ATOM 640 N N . HIS A 1 84 ? 27.619 -5.010 10.238 1.00 50.84 84 HIS A N 1
ATOM 641 C CA . HIS A 1 84 ? 29.031 -4.748 9.986 1.00 50.84 84 HIS A CA 1
ATOM 642 C C . HIS A 1 84 ? 29.137 -3.259 9.652 1.00 50.84 84 HIS A C 1
ATOM 644 O O . HIS A 1 84 ? 29.099 -2.838 8.499 1.00 50.84 84 HIS A O 1
ATOM 650 N N . ARG A 1 85 ? 29.166 -2.437 10.702 1.00 46.09 85 ARG A N 1
ATOM 651 C CA . ARG A 1 85 ? 29.617 -1.063 10.638 1.00 46.09 85 ARG A CA 1
ATOM 652 C C . ARG A 1 85 ? 31.072 -1.205 10.239 1.00 46.09 85 ARG A C 1
ATOM 654 O O . ARG A 1 85 ? 31.870 -1.633 11.061 1.00 46.09 85 ARG A O 1
ATOM 661 N N . ALA A 1 86 ? 31.373 -0.950 8.967 1.00 47.19 86 ALA A N 1
ATOM 662 C CA . ALA A 1 86 ? 32.737 -0.679 8.558 1.00 47.19 86 ALA A CA 1
ATOM 663 C C . ALA A 1 86 ? 33.270 0.329 9.572 1.00 47.19 86 ALA A C 1
ATOM 665 O O . ALA A 1 86 ? 32.656 1.387 9.774 1.00 47.19 86 ALA A O 1
ATOM 666 N N . ASP A 1 87 ? 34.291 -0.098 10.306 1.00 44.09 87 ASP A N 1
ATOM 667 C CA . ASP A 1 87 ? 34.915 0.683 11.350 1.00 44.09 87 ASP A CA 1
ATOM 668 C C . ASP A 1 87 ? 35.148 2.082 10.789 1.00 44.09 87 ASP A C 1
ATOM 670 O O . ASP A 1 87 ? 35.716 2.248 9.705 1.00 44.09 87 ASP A O 1
ATOM 674 N N . ARG A 1 88 ? 34.627 3.100 11.484 1.00 42.97 88 ARG A N 1
ATOM 675 C CA . ARG A 1 88 ? 35.092 4.462 11.246 1.00 42.97 88 ARG A CA 1
ATOM 676 C C . ARG A 1 88 ? 36.585 4.383 11.503 1.00 42.97 88 ARG A C 1
ATOM 678 O O . ARG A 1 88 ? 36.984 4.248 12.656 1.00 42.97 88 ARG A O 1
ATOM 685 N N . ALA A 1 89 ? 37.366 4.402 10.427 1.00 48.06 89 ALA A N 1
ATOM 686 C CA . ALA A 1 89 ? 38.768 4.736 10.496 1.00 48.06 89 ALA A CA 1
ATOM 687 C C . ALA A 1 89 ? 38.858 5.972 11.389 1.00 48.06 89 ALA A C 1
ATOM 689 O O . ALA A 1 89 ? 38.123 6.942 11.179 1.00 48.06 89 ALA A O 1
ATOM 690 N N . GLU A 1 90 ? 39.649 5.845 12.446 1.00 48.94 90 GLU A N 1
ATOM 691 C CA . GLU A 1 90 ? 39.914 6.915 13.389 1.00 48.94 90 GLU A CA 1
ATOM 692 C C . GLU A 1 90 ? 40.231 8.202 12.625 1.00 48.94 90 GLU A C 1
ATOM 694 O O . GLU A 1 90 ? 40.864 8.158 11.564 1.00 48.94 90 GLU A O 1
ATOM 699 N N . ASP A 1 91 ? 39.752 9.336 13.143 1.00 50.97 91 ASP A N 1
ATOM 700 C CA . ASP A 1 91 ? 40.090 10.644 12.592 1.00 50.97 91 ASP A CA 1
ATOM 701 C C . ASP A 1 91 ? 41.611 10.708 12.367 1.00 50.97 91 ASP A C 1
ATOM 703 O O . ASP A 1 91 ? 42.377 10.410 13.292 1.00 50.97 91 ASP A O 1
ATOM 707 N N . PRO A 1 92 ? 42.091 11.064 11.160 1.00 55.16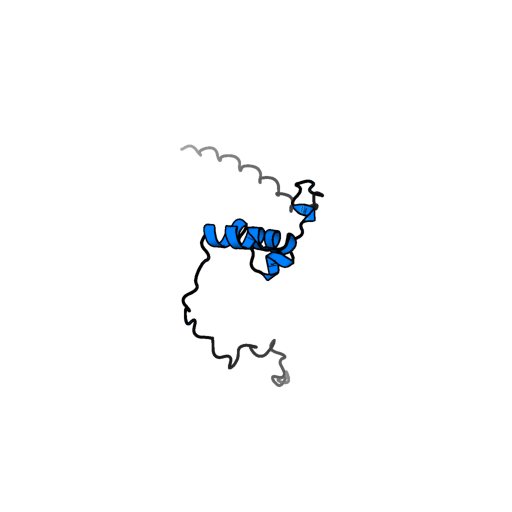 92 PRO A N 1
ATOM 708 C CA . PRO A 1 92 ? 43.519 11.241 10.961 1.00 55.16 92 PRO A CA 1
ATOM 709 C C . PRO A 1 92 ? 44.012 12.324 11.933 1.00 55.16 92 PRO A C 1
ATOM 711 O O . PRO A 1 92 ? 43.323 13.334 12.119 1.00 55.16 92 PRO A O 1
ATOM 714 N N . PRO A 1 93 ? 45.183 12.142 12.572 1.00 46.69 93 PRO A N 1
ATOM 715 C CA . PRO A 1 93 ? 45.681 13.103 13.542 1.00 46.69 93 PRO A CA 1
ATOM 716 C C . PRO A 1 93 ? 45.783 14.482 12.888 1.00 46.69 93 PRO A C 1
ATOM 718 O O . PRO A 1 93 ? 46.320 14.625 11.788 1.00 46.69 93 PRO A O 1
ATOM 721 N N . ALA A 1 94 ? 45.240 15.491 13.573 1.00 55.56 94 ALA A N 1
ATOM 722 C CA . ALA A 1 94 ? 45.299 16.877 13.141 1.00 55.56 94 ALA A CA 1
ATOM 723 C C . ALA A 1 94 ? 46.752 17.252 12.818 1.00 55.56 94 ALA A C 1
ATOM 725 O O . ALA A 1 94 ? 47.638 17.136 13.668 1.00 55.56 94 ALA A O 1
ATOM 726 N N . PHE A 1 95 ? 46.998 17.684 11.580 1.00 46.91 95 PHE A N 1
ATOM 727 C CA . PHE A 1 95 ? 48.294 18.216 11.174 1.00 46.91 95 PHE A CA 1
ATOM 728 C C . PHE A 1 95 ? 48.718 19.321 12.156 1.00 46.91 95 PHE A C 1
ATOM 730 O O . PHE A 1 95 ? 47.912 20.215 12.435 1.00 46.91 95 PHE A O 1
ATOM 737 N N . PRO A 1 96 ? 49.954 19.303 12.689 1.00 48.94 96 PRO A N 1
ATOM 738 C CA . PRO A 1 96 ? 50.399 20.371 13.567 1.00 48.94 96 PRO A CA 1
ATOM 739 C C . PRO A 1 96 ? 50.452 21.684 12.779 1.00 48.94 96 PRO A C 1
ATOM 741 O O . PRO A 1 96 ? 51.010 21.747 11.681 1.00 48.94 96 PRO A O 1
ATOM 744 N N . ALA A 1 97 ? 49.851 22.728 13.353 1.00 55.91 97 ALA A N 1
ATOM 745 C CA . ALA A 1 97 ? 49.887 24.083 12.826 1.00 55.91 97 ALA A CA 1
ATOM 746 C C . ALA A 1 97 ? 51.341 24.495 12.556 1.00 55.91 97 ALA A C 1
ATOM 748 O O . ALA A 1 97 ? 52.171 24.518 13.467 1.00 55.91 97 ALA A O 1
ATOM 749 N N . GLN A 1 98 ? 51.658 24.808 11.299 1.00 53.53 98 GLN A N 1
ATOM 750 C CA . GLN A 1 98 ? 52.953 25.382 10.955 1.00 53.53 98 GLN A CA 1
ATOM 751 C C . GLN A 1 98 ? 53.059 26.757 11.620 1.00 53.53 98 GLN A C 1
ATOM 753 O O . GLN A 1 98 ? 52.214 27.628 11.412 1.00 53.53 98 GLN A O 1
ATOM 758 N N . ALA A 1 99 ? 54.084 26.931 12.453 1.00 52.72 99 ALA A N 1
ATOM 759 C CA . ALA A 1 99 ? 54.403 28.212 13.062 1.00 52.72 99 ALA A CA 1
ATOM 760 C C . ALA A 1 99 ? 54.724 29.253 11.969 1.00 52.72 99 ALA A C 1
ATOM 762 O O . ALA A 1 99 ? 55.336 28.900 10.955 1.00 52.72 99 ALA A O 1
ATOM 763 N N . PRO A 1 100 ? 54.342 30.530 12.151 1.00 50.06 100 PRO A N 1
ATOM 764 C CA . PRO A 1 100 ? 54.626 31.571 11.173 1.00 50.06 100 PRO A CA 1
ATOM 765 C C . PRO A 1 100 ? 56.141 31.767 11.057 1.00 50.06 100 PRO A C 1
ATOM 767 O O . PRO A 1 100 ? 56.810 32.098 12.036 1.00 50.06 100 PRO A O 1
ATOM 770 N N . GLN A 1 101 ? 56.684 31.558 9.857 1.00 55.00 101 GLN A N 1
ATOM 771 C CA . GLN A 1 101 ? 58.074 31.898 9.570 1.00 55.00 101 GLN A CA 1
ATOM 772 C C . GLN A 1 101 ? 58.207 33.424 9.591 1.00 55.00 101 GLN A C 1
ATOM 774 O O . GLN A 1 101 ? 57.566 34.134 8.815 1.00 55.00 101 GLN A O 1
ATOM 779 N N . GLY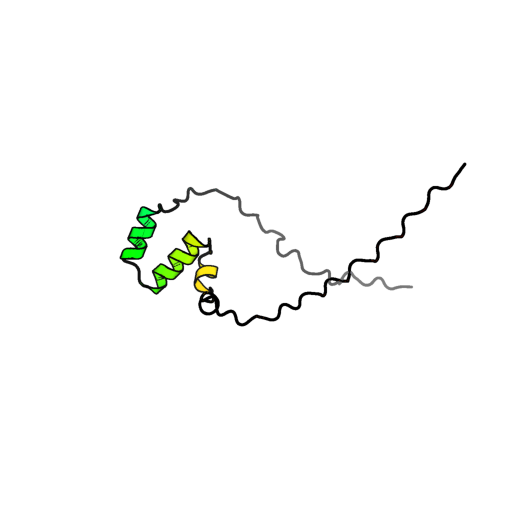 A 1 102 ? 58.973 33.907 10.567 1.00 50.00 102 GLY A N 1
ATOM 780 C CA . GLY A 1 102 ? 59.308 35.311 10.745 1.00 50.00 102 GLY A CA 1
ATOM 781 C C . GLY A 1 102 ? 60.213 35.847 9.634 1.00 50.00 102 GLY A C 1
ATOM 782 O O . GLY A 1 102 ? 60.848 35.088 8.908 1.00 50.00 102 GLY A O 1
ATOM 783 N N . ARG A 1 103 ? 60.194 37.177 9.547 1.00 43.66 103 ARG A N 1
ATOM 784 C CA . ARG A 1 103 ? 60.863 38.080 8.601 1.00 43.66 103 ARG A CA 1
ATOM 785 C C . ARG A 1 103 ? 62.355 37.838 8.391 1.00 43.66 103 ARG A C 1
ATOM 787 O O . ARG A 1 103 ? 63.049 37.599 9.403 1.00 43.66 103 ARG A O 1
#

Radius of gyration: 29.52 Å; chains: 1; bounding box: 76×53×58 Å